Protein AF-A0A8E2JJW1-F1 (afdb_monomer_lite)

Radius of gyration: 15.85 Å; chains: 1; bounding box: 27×36×38 Å

Organism: NCBI:txid1314670

Sequence (63 aa):
SVSENGPCQLTNAAQTDPILDPYSWDNCFNVLYLCPPIGVGFSYGSLSSPNQNITTAFVTTGA

Secondary structure (DSSP, 8-state):
-TTTTSSEE--STT--SPEE-TT-GGGTS-------STTSTT-----SSS-------------

pLDDT: mean 74.3, std 11.29, range [43.91, 87.06]

Structure (mmCIF, N/CA/C/O backbone):
data_AF-A0A8E2JJW1-F1
#
_entry.id   AF-A0A8E2JJW1-F1
#
loop_
_atom_site.group_PDB
_atom_site.id
_atom_site.type_symbol
_atom_site.label_atom_id
_atom_site.label_alt_id
_atom_site.label_comp_id
_atom_site.label_asym_id
_atom_site.label_entity_id
_atom_site.label_seq_id
_atom_site.pdbx_PDB_ins_code
_atom_site.Cartn_x
_atom_site.Cartn_y
_atom_site.Cartn_z
_atom_site.occupancy
_atom_site.B_iso_or_equiv
_atom_site.auth_seq_id
_atom_site.auth_comp_id
_atom_site.auth_asym_id
_atom_s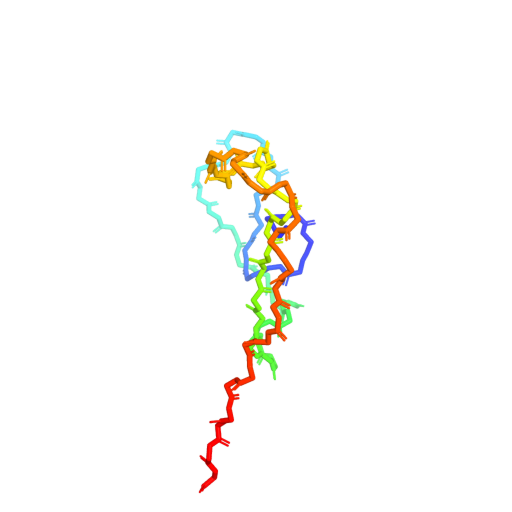ite.auth_atom_id
_atom_site.pdbx_PDB_model_num
ATOM 1 N N . SER A 1 1 ? -0.990 5.008 -0.012 1.00 61.53 1 SER A N 1
ATOM 2 C CA . SER A 1 1 ? -1.295 4.187 1.182 1.00 61.53 1 SER A CA 1
ATOM 3 C C . SER A 1 1 ? -0.925 4.881 2.488 1.00 61.53 1 SER A C 1
ATOM 5 O O . SER A 1 1 ? -1.803 4.997 3.326 1.00 61.53 1 SER A O 1
ATOM 7 N N . VAL A 1 2 ? 0.310 5.377 2.663 1.00 63.78 2 VAL A N 1
ATOM 8 C CA . VAL A 1 2 ? 0.806 5.973 3.933 1.00 63.78 2 VAL A CA 1
ATOM 9 C C . VAL A 1 2 ? 0.086 7.267 4.371 1.00 63.78 2 VAL A C 1
ATOM 11 O O . VAL A 1 2 ? 0.258 7.699 5.502 1.00 63.78 2 VAL A O 1
ATOM 14 N N . SER A 1 3 ? -0.716 7.889 3.500 1.00 65.75 3 SER A N 1
ATOM 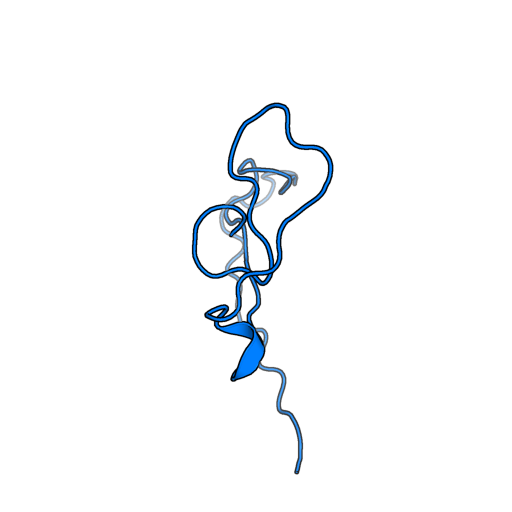15 C CA . SER A 1 3 ? -1.469 9.124 3.798 1.00 65.75 3 SER A CA 1
ATOM 16 C C . SER A 1 3 ? -2.981 9.002 3.561 1.00 65.75 3 SER A C 1
ATOM 18 O O . SER A 1 3 ? -3.672 10.014 3.506 1.00 65.75 3 SER A O 1
ATOM 20 N N . GLU A 1 4 ? -3.491 7.787 3.336 1.00 76.94 4 GLU A N 1
ATOM 21 C CA . GLU A 1 4 ? -4.901 7.568 2.977 1.00 76.94 4 GLU A CA 1
ATOM 22 C C . GLU A 1 4 ? -5.561 6.590 3.945 1.00 76.94 4 GLU A C 1
ATOM 24 O O . GLU A 1 4 ? -5.932 6.996 5.035 1.00 76.94 4 GLU A O 1
ATOM 29 N N . ASN A 1 5 ? -5.718 5.318 3.570 1.00 80.81 5 ASN A N 1
ATOM 30 C CA . ASN A 1 5 ? -6.540 4.351 4.312 1.00 80.81 5 ASN A CA 1
ATOM 31 C C . ASN A 1 5 ? -5.730 3.157 4.829 1.00 80.81 5 ASN A C 1
ATOM 33 O O . ASN A 1 5 ? -6.308 2.120 5.156 1.00 80.81 5 ASN A O 1
ATOM 37 N N . GLY A 1 6 ? -4.400 3.268 4.827 1.00 81.81 6 GLY A N 1
ATOM 38 C CA . GLY A 1 6 ? -3.523 2.223 5.343 1.00 81.81 6 GLY A CA 1
ATOM 39 C C . GLY A 1 6 ? -3.566 2.147 6.874 1.00 81.81 6 GLY A C 1
ATOM 40 O O . GLY A 1 6 ? -4.011 3.096 7.515 1.00 81.81 6 GLY A O 1
ATOM 41 N N . PRO A 1 7 ? -3.079 1.048 7.468 1.00 84.44 7 PRO A N 1
ATOM 42 C CA . PRO A 1 7 ? -3.095 0.832 8.919 1.00 84.44 7 PRO A CA 1
ATOM 43 C C . PRO A 1 7 ? -2.341 1.884 9.713 1.00 84.44 7 PRO A C 1
ATOM 45 O O . PRO A 1 7 ? -2.525 1.997 10.922 1.00 84.44 7 PRO A O 1
ATOM 48 N N . CYS A 1 8 ? -1.439 2.618 9.067 1.00 85.44 8 CYS A N 1
ATOM 49 C CA . CYS A 1 8 ? -0.636 3.612 9.732 1.00 85.44 8 CYS A CA 1
ATOM 50 C C . CYS A 1 8 ? -0.320 4.813 8.844 1.00 85.44 8 CYS A C 1
ATOM 52 O O . CYS A 1 8 ? -0.255 4.718 7.616 1.00 85.44 8 CYS A O 1
ATOM 54 N N . GLN A 1 9 ? -0.119 5.947 9.510 1.00 86.00 9 GLN A N 1
ATOM 55 C CA . GLN A 1 9 ? 0.042 7.262 8.912 1.00 86.00 9 GLN A CA 1
ATOM 56 C C . GLN A 1 9 ? 1.364 7.889 9.369 1.00 86.00 9 GLN A C 1
ATOM 58 O O . GLN A 1 9 ? 1.754 7.787 10.540 1.00 86.00 9 GLN A O 1
ATOM 63 N N . LEU A 1 10 ? 2.025 8.596 8.452 1.00 84.56 10 LEU A N 1
ATOM 64 C CA . LEU A 1 10 ? 3.113 9.525 8.767 1.00 84.56 10 LEU A CA 1
ATOM 65 C C . LEU A 1 10 ? 2.566 10.948 8.643 1.00 84.56 10 LEU A C 1
ATOM 67 O O . LEU A 1 10 ? 2.274 11.414 7.544 1.00 84.56 10 LEU A O 1
ATOM 71 N N . THR A 1 11 ? 2.390 11.636 9.771 1.00 81.00 11 THR A N 1
ATOM 72 C CA . THR A 1 11 ? 1.720 12.952 9.804 1.00 81.00 11 THR A CA 1
ATOM 73 C C . THR A 1 11 ? 2.641 14.105 9.415 1.00 81.00 11 THR A C 1
ATOM 75 O O . THR A 1 11 ? 2.180 15.200 9.101 1.00 81.00 11 THR A O 1
ATOM 78 N N . ASN A 1 12 ? 3.953 13.876 9.440 1.00 80.06 12 ASN A N 1
ATOM 79 C CA . ASN A 1 12 ? 4.966 14.843 9.048 1.00 80.06 12 ASN A CA 1
ATOM 80 C C . ASN A 1 12 ? 6.235 14.126 8.561 1.00 80.06 12 ASN A C 1
ATOM 82 O O . ASN A 1 12 ? 6.491 12.979 8.916 1.00 80.06 12 ASN A O 1
ATOM 86 N N . ALA A 1 13 ? 7.041 14.813 7.748 1.00 77.19 13 ALA A N 1
ATOM 87 C CA . ALA A 1 13 ? 8.194 14.218 7.066 1.00 77.19 13 ALA A CA 1
ATOM 88 C C . ALA A 1 13 ? 9.351 13.797 7.996 1.00 77.19 13 ALA A C 1
ATOM 90 O O . ALA A 1 13 ? 10.213 13.031 7.577 1.00 77.19 13 ALA A O 1
ATOM 91 N N . ALA A 1 14 ? 9.392 14.303 9.233 1.00 83.75 14 ALA A N 1
ATOM 92 C 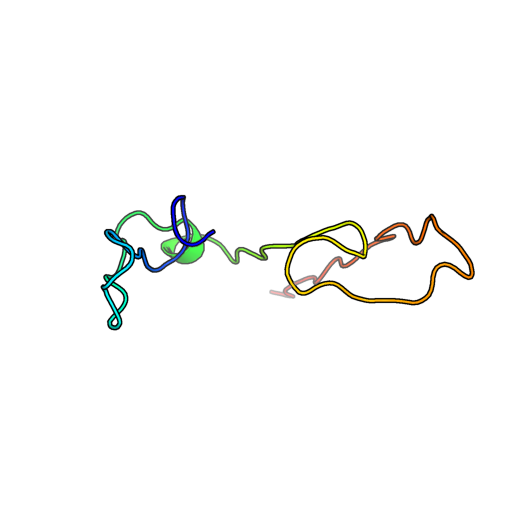CA . ALA A 1 14 ? 10.428 13.976 10.216 1.00 83.75 14 ALA A CA 1
ATOM 93 C C . ALA A 1 14 ? 10.035 12.809 11.139 1.00 83.75 14 ALA A C 1
ATOM 95 O O . ALA A 1 14 ? 10.848 12.358 11.944 1.00 83.75 14 ALA A O 1
ATOM 96 N N . GLN A 1 15 ? 8.791 12.337 11.047 1.00 81.62 15 GLN A N 1
ATOM 97 C CA . GLN A 1 15 ? 8.268 11.266 11.879 1.00 81.62 15 GLN A CA 1
ATOM 98 C C . GLN A 1 15 ? 8.864 9.923 11.446 1.00 81.62 15 GLN A C 1
ATOM 100 O O . GLN A 1 15 ? 8.683 9.488 10.310 1.00 81.62 15 GLN A O 1
ATOM 105 N N . THR A 1 16 ? 9.559 9.260 12.367 1.00 83.50 16 THR A N 1
ATOM 106 C CA . THR A 1 16 ? 10.138 7.924 12.154 1.00 83.50 16 THR A CA 1
ATOM 107 C C . THR A 1 16 ? 9.203 6.807 12.600 1.00 83.50 16 THR A C 1
ATOM 109 O O . THR A 1 16 ? 9.249 5.715 12.039 1.00 83.50 16 THR A O 1
ATOM 112 N N . ASP A 1 17 ? 8.337 7.096 13.574 1.00 87.06 17 ASP A N 1
ATOM 113 C CA . ASP A 1 17 ? 7.439 6.116 14.178 1.00 87.06 17 ASP A CA 1
ATOM 114 C C . ASP A 1 17 ? 6.029 6.265 13.590 1.00 87.06 17 ASP A C 1
ATOM 116 O O . ASP A 1 17 ? 5.407 7.315 13.765 1.00 87.06 17 ASP A O 1
ATOM 120 N N . PRO A 1 18 ? 5.492 5.260 12.881 1.00 84.88 18 PRO A N 1
ATOM 121 C CA . PRO A 1 18 ? 4.171 5.345 12.266 1.00 84.88 18 PRO A CA 1
ATOM 122 C C . PRO A 1 18 ? 3.044 5.309 13.314 1.00 84.88 18 PRO A C 1
ATOM 124 O O . PRO A 1 18 ? 3.091 4.529 14.263 1.00 84.88 18 PRO A O 1
ATOM 127 N N . ILE A 1 19 ? 2.009 6.140 13.136 1.00 85.88 19 ILE A N 1
ATOM 128 C CA . ILE A 1 19 ? 0.832 6.185 14.027 1.00 85.88 19 ILE A CA 1
ATOM 129 C C . ILE A 1 19 ? -0.275 5.314 13.436 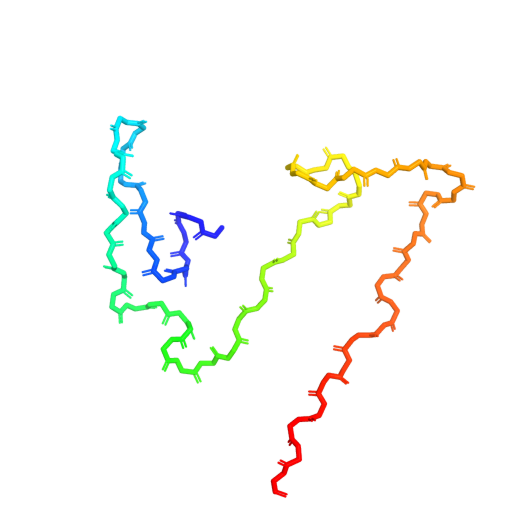1.00 85.88 19 ILE A C 1
ATOM 131 O O . ILE A 1 19 ? -0.571 5.446 12.252 1.00 85.88 19 ILE A O 1
ATOM 135 N N . LEU A 1 20 ? -0.893 4.449 14.244 1.00 86.25 20 LEU A N 1
ATOM 136 C CA . LEU A 1 20 ? -1.987 3.577 13.806 1.00 86.25 20 LEU A CA 1
ATOM 137 C C . LEU A 1 20 ? -3.263 4.364 13.477 1.00 86.25 20 LEU A C 1
ATOM 139 O O . LEU A 1 20 ? -3.651 5.264 14.223 1.00 86.25 20 LEU A O 1
ATOM 143 N N . ASP A 1 21 ? -3.928 3.974 12.391 1.00 84.12 21 ASP A N 1
ATOM 144 C CA . ASP A 1 21 ? -5.205 4.529 11.955 1.00 84.12 21 ASP A CA 1
ATOM 145 C C . ASP A 1 21 ? -6.367 3.600 12.359 1.00 84.12 21 ASP A C 1
ATOM 147 O O . ASP A 1 21 ? -6.532 2.521 11.778 1.00 84.12 21 ASP A O 1
ATOM 151 N N . PRO A 1 22 ? -7.211 3.996 13.331 1.00 84.19 22 PRO A N 1
ATOM 152 C CA . PRO A 1 22 ? -8.352 3.187 13.756 1.00 84.19 22 PRO A CA 1
ATOM 153 C C . PRO A 1 22 ? -9.439 3.048 12.677 1.00 84.19 22 PRO A C 1
ATOM 155 O O . PRO A 1 22 ? -10.350 2.240 12.843 1.00 84.19 22 PRO A O 1
ATOM 158 N N . TYR A 1 23 ? -9.362 3.811 11.583 1.00 84.81 23 TYR A N 1
ATOM 159 C CA . TYR A 1 23 ? -10.303 3.758 10.463 1.00 84.81 23 TYR A CA 1
ATOM 160 C C . TYR A 1 23 ? -9.703 3.121 9.205 1.00 84.81 23 TYR A C 1
ATOM 162 O O . TYR A 1 23 ? -10.283 3.238 8.120 1.00 84.81 23 TYR A O 1
ATOM 170 N N . SER A 1 24 ? -8.564 2.429 9.328 1.00 84.31 24 SER A N 1
ATOM 171 C CA . SER A 1 24 ? -7.984 1.718 8.192 1.00 84.31 24 SER A CA 1
ATOM 172 C C . SER A 1 24 ? -8.939 0.659 7.649 1.00 84.31 24 SER A C 1
ATOM 174 O O . SER A 1 24 ? -9.643 -0.030 8.392 1.00 84.31 24 SER A O 1
ATOM 176 N N . TRP A 1 25 ? -8.961 0.532 6.324 1.00 82.38 25 TRP A N 1
ATOM 177 C CA . TRP A 1 25 ? -9.784 -0.454 5.629 1.00 82.38 25 TRP A CA 1
ATOM 178 C C . TRP A 1 25 ? -9.324 -1.888 5.885 1.00 82.38 25 TRP A C 1
ATOM 180 O O . TRP A 1 25 ? -10.116 -2.816 5.699 1.00 82.38 25 TRP A O 1
ATOM 190 N N . ASP A 1 26 ? -8.084 -2.069 6.348 1.00 80.00 26 ASP A N 1
ATOM 191 C CA . ASP A 1 26 ? -7.565 -3.385 6.704 1.00 80.00 26 ASP A CA 1
ATOM 192 C C . ASP A 1 26 ? -8.219 -3.985 7.962 1.00 80.00 26 ASP A C 1
ATOM 194 O O . ASP A 1 26 ? -8.228 -5.203 8.134 1.00 80.00 26 ASP A O 1
ATOM 198 N N . ASN A 1 27 ? -8.876 -3.158 8.785 1.00 81.50 27 ASN A N 1
ATOM 199 C CA . ASN A 1 27 ? -9.635 -3.616 9.951 1.00 81.50 27 ASN A CA 1
ATOM 200 C C . ASN A 1 27 ? -10.837 -4.498 9.576 1.00 81.50 27 ASN A C 1
ATOM 202 O O . ASN A 1 27 ? -11.287 -5.307 10.386 1.00 81.50 27 ASN A O 1
ATOM 206 N N . CYS A 1 28 ? -11.377 -4.334 8.364 1.00 83.69 28 CYS A N 1
ATOM 207 C CA . CYS A 1 28 ? -12.570 -5.048 7.901 1.00 83.69 28 CYS A CA 1
ATOM 208 C C . CYS A 1 28 ? -12.316 -5.924 6.668 1.00 83.69 28 CYS A C 1
ATOM 210 O O . CYS A 1 28 ? -13.115 -6.817 6.385 1.00 83.69 28 CYS A O 1
ATOM 212 N N . PHE A 1 29 ? -11.240 -5.672 5.917 1.00 84.56 29 PHE A N 1
ATOM 21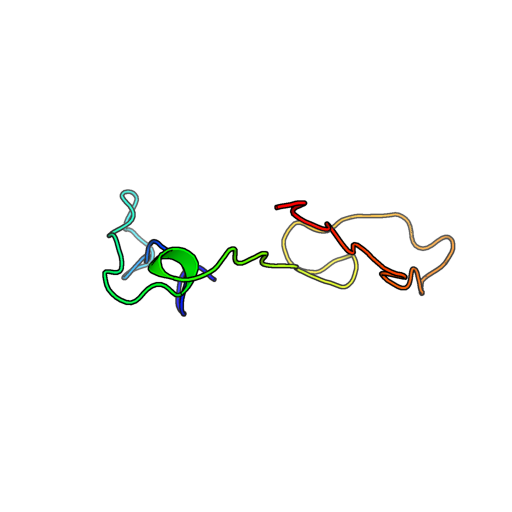3 C CA . PHE A 1 29 ? -10.972 -6.323 4.637 1.00 84.56 29 PHE A CA 1
ATOM 214 C C . PHE A 1 29 ? -9.481 -6.584 4.437 1.00 84.56 29 PHE A C 1
ATOM 216 O O . PHE A 1 29 ? -8.635 -5.886 4.970 1.00 84.56 29 PHE A O 1
ATOM 223 N N . ASN A 1 30 ? -9.131 -7.541 3.582 1.00 84.88 30 ASN A N 1
ATOM 224 C CA . ASN A 1 30 ? -7.743 -7.695 3.148 1.00 84.88 30 ASN A CA 1
ATOM 225 C C . ASN A 1 30 ? -7.453 -6.686 2.028 1.00 84.88 30 ASN A C 1
ATOM 227 O O . ASN A 1 30 ? -8.021 -6.797 0.939 1.00 84.88 30 ASN A O 1
ATOM 231 N N . VAL A 1 31 ? -6.580 -5.709 2.281 1.00 85.06 31 VAL A N 1
ATOM 232 C CA . VAL A 1 31 ? -6.267 -4.632 1.327 1.00 85.06 31 VAL A CA 1
ATOM 233 C C . VAL A 1 31 ? -4.872 -4.829 0.729 1.00 85.06 31 VAL A C 1
ATOM 235 O O . VAL A 1 31 ? -3.878 -4.871 1.449 1.00 85.06 31 VAL A O 1
ATOM 238 N N . LEU A 1 32 ? -4.787 -4.915 -0.603 1.00 84.69 32 LEU A N 1
ATOM 239 C CA . LEU A 1 32 ? -3.528 -5.013 -1.351 1.00 84.69 32 LEU A CA 1
ATOM 240 C C . LEU A 1 32 ? -3.267 -3.714 -2.123 1.00 84.69 32 LEU A C 1
ATOM 242 O O . LEU A 1 32 ? -3.945 -3.421 -3.107 1.00 84.69 32 LEU A O 1
ATOM 246 N N . TYR A 1 33 ? -2.257 -2.951 -1.703 1.00 83.75 33 TYR A N 1
ATOM 247 C CA . TYR A 1 33 ? -1.830 -1.743 -2.410 1.00 83.75 33 TYR A CA 1
ATOM 248 C C . TYR A 1 33 ? -0.843 -2.096 -3.522 1.00 83.75 33 TYR A C 1
ATOM 250 O O . TYR A 1 33 ? 0.232 -2.636 -3.267 1.00 83.75 33 TYR A O 1
ATOM 258 N N . LEU A 1 34 ? -1.199 -1.760 -4.758 1.00 81.69 34 LEU A N 1
ATOM 259 C CA . LEU A 1 34 ? -0.361 -1.973 -5.933 1.00 81.69 34 LEU A CA 1
ATOM 260 C C . LEU A 1 34 ? 0.158 -0.630 -6.443 1.00 81.69 34 LEU A C 1
ATOM 262 O O . LEU A 1 34 ? -0.569 0.360 -6.449 1.00 81.69 34 LEU A O 1
ATOM 266 N N . CYS A 1 35 ? 1.400 -0.618 -6.924 1.00 74.81 35 CYS A N 1
ATOM 267 C CA . CYS A 1 35 ? 2.024 0.548 -7.546 1.00 74.81 35 CYS A CA 1
ATOM 268 C C . CYS A 1 35 ? 2.358 0.269 -9.027 1.00 74.81 35 CYS A C 1
ATOM 270 O O . CYS A 1 35 ? 3.536 0.154 -9.373 1.00 74.81 35 CYS A O 1
ATOM 272 N N . PRO A 1 36 ? 1.353 0.057 -9.901 1.00 78.75 36 PRO A N 1
ATOM 273 C CA . PRO A 1 36 ? 1.571 -0.029 -11.341 1.00 78.75 36 PRO A CA 1
ATOM 274 C C . PRO A 1 36 ? 1.721 1.374 -11.961 1.00 78.75 36 PRO A C 1
ATOM 276 O O . PRO A 1 36 ? 1.198 2.343 -11.404 1.00 78.75 36 PRO A O 1
ATOM 279 N N . PRO A 1 37 ? 2.318 1.502 -13.161 1.00 76.81 37 PRO A N 1
ATOM 280 C CA . PRO A 1 37 ? 3.117 0.526 -13.914 1.00 76.81 37 PRO A CA 1
ATOM 281 C C . PRO A 1 37 ? 4.577 0.447 -13.422 1.00 76.81 37 PRO A C 1
ATOM 283 O O . PRO A 1 37 ? 4.943 1.011 -12.391 1.00 76.81 37 PRO A O 1
ATOM 286 N N . ILE A 1 38 ? 5.433 -0.252 -14.172 1.00 74.75 38 ILE A N 1
ATOM 287 C CA . ILE A 1 38 ? 6.875 -0.237 -13.911 1.00 74.75 38 ILE A CA 1
ATOM 288 C C . ILE A 1 38 ? 7.433 1.192 -14.014 1.00 74.75 38 ILE A C 1
ATOM 290 O O . ILE A 1 38 ? 7.042 1.964 -14.887 1.00 74.75 38 ILE A O 1
ATOM 294 N N . GLY A 1 39 ? 8.340 1.543 -13.108 1.00 71.56 39 GLY A N 1
ATOM 295 C CA . GLY A 1 39 ? 8.899 2.886 -12.961 1.00 71.56 39 GLY A CA 1
ATOM 296 C C . GLY A 1 39 ? 8.174 3.777 -11.945 1.00 71.56 39 GLY A C 1
ATOM 297 O O . GLY A 1 39 ? 8.684 4.854 -11.647 1.00 71.56 39 GLY A O 1
ATOM 298 N N . VAL A 1 40 ? 7.030 3.358 -11.384 1.00 80.00 40 VAL A N 1
ATOM 299 C CA . VAL A 1 40 ? 6.344 4.103 -10.311 1.00 80.00 40 VAL A CA 1
ATOM 300 C C . VAL A 1 40 ? 6.744 3.563 -8.940 1.00 80.00 40 VAL A C 1
ATOM 302 O O . VAL A 1 40 ? 6.676 2.360 -8.683 1.00 80.00 40 VAL A O 1
ATOM 305 N N . GLY A 1 41 ? 7.133 4.464 -8.035 1.00 78.75 41 GLY A N 1
ATOM 306 C CA . GLY A 1 41 ? 7.550 4.109 -6.679 1.00 78.75 41 GLY A CA 1
ATOM 307 C C . GLY A 1 41 ? 8.747 3.157 -6.690 1.00 78.75 41 GLY A C 1
ATOM 308 O O . GLY A 1 41 ? 9.794 3.477 -7.246 1.00 78.75 41 GLY A O 1
ATOM 309 N N . PHE A 1 42 ? 8.580 1.981 -6.085 1.00 80.56 42 PHE A N 1
ATOM 310 C CA . PHE A 1 42 ? 9.603 0.930 -6.042 1.00 80.56 42 PHE A CA 1
ATOM 311 C C . PHE A 1 42 ? 9.408 -0.165 -7.104 1.00 80.56 42 PHE A C 1
ATOM 313 O O . PHE A 1 42 ? 10.153 -1.142 -7.112 1.00 80.56 42 PHE A O 1
ATOM 320 N N . SER A 1 43 ? 8.427 -0.034 -8.002 1.00 73.69 43 SER A N 1
ATOM 321 C CA . SER A 1 43 ? 8.220 -0.990 -9.093 1.00 73.69 43 SER A CA 1
ATOM 322 C C . SER A 1 43 ? 9.283 -0.787 -10.178 1.00 73.69 43 SER A C 1
ATOM 324 O O . SER A 1 43 ? 9.277 0.237 -10.855 1.00 73.69 43 SER A O 1
ATOM 326 N N . TYR A 1 44 ? 10.174 -1.759 -10.397 1.00 80.38 44 TYR A N 1
ATOM 327 C CA . TYR A 1 44 ? 11.188 -1.741 -11.465 1.00 80.38 44 TYR A CA 1
ATOM 328 C C . TYR A 1 44 ? 11.072 -2.977 -12.368 1.00 80.38 44 TYR A C 1
ATOM 330 O O . TYR A 1 44 ? 10.620 -4.037 -11.944 1.00 80.38 44 TYR A O 1
ATOM 338 N N . GLY A 1 45 ? 11.478 -2.852 -13.632 1.00 71.19 45 GLY A N 1
ATOM 339 C CA . GLY A 1 45 ? 11.437 -3.946 -14.605 1.00 71.19 45 GLY A CA 1
ATOM 340 C C . GLY A 1 45 ? 11.954 -3.510 -15.976 1.00 71.19 45 GLY A C 1
ATOM 341 O O . GLY A 1 45 ? 12.001 -2.318 -16.272 1.00 71.19 45 GLY A O 1
ATOM 342 N N . SER A 1 46 ? 12.364 -4.469 -16.812 1.00 73.00 46 SER A N 1
ATOM 343 C CA . SER A 1 46 ? 12.812 -4.197 -18.185 1.00 73.00 46 SER A CA 1
ATOM 344 C C . SER A 1 46 ? 11.620 -4.166 -19.145 1.00 73.00 46 SER A C 1
ATOM 346 O O . SER A 1 46 ? 10.811 -5.093 -19.166 1.00 73.00 46 SER A O 1
ATOM 348 N N . LEU A 1 47 ? 11.519 -3.114 -19.961 1.00 65.50 47 LEU A N 1
ATOM 349 C CA . LEU A 1 47 ? 10.437 -2.890 -20.932 1.00 65.50 47 LEU A CA 1
ATOM 350 C C . LEU A 1 47 ? 10.594 -3.736 -22.210 1.00 65.50 47 LEU A C 1
ATOM 352 O O . LEU A 1 47 ? 10.328 -3.248 -23.306 1.00 65.50 47 LEU A O 1
ATOM 356 N N . SER A 1 48 ? 11.000 -5.007 -22.119 1.00 63.62 48 SER A N 1
ATOM 357 C CA . SER A 1 48 ? 10.978 -5.884 -23.305 1.00 63.62 48 SER A CA 1
ATOM 358 C C . SER A 1 48 ? 9.548 -6.145 -23.802 1.00 63.62 48 SER A C 1
ATOM 360 O O . SER A 1 48 ? 9.345 -6.581 -24.933 1.00 63.62 48 SER A O 1
ATOM 362 N N . SER A 1 49 ? 8.537 -5.841 -22.983 1.00 59.69 49 SER A N 1
ATOM 363 C CA . SER A 1 49 ? 7.125 -5.759 -23.361 1.00 59.69 49 SER A CA 1
ATOM 364 C C . SER A 1 49 ? 6.396 -4.791 -22.409 1.00 59.69 49 SER A C 1
ATOM 366 O O . SER A 1 49 ? 6.081 -5.188 -21.288 1.00 59.69 49 SER A O 1
ATOM 368 N N . PRO A 1 50 ? 6.125 -3.533 -22.815 1.00 57.53 50 PRO A N 1
ATOM 369 C CA . PRO A 1 50 ? 5.644 -2.451 -21.938 1.00 57.53 50 PRO A CA 1
ATOM 370 C C . PRO A 1 50 ? 4.236 -2.655 -21.356 1.00 57.53 50 PRO A C 1
ATOM 372 O O . PRO A 1 50 ? 3.816 -1.891 -20.494 1.00 57.53 50 PRO A O 1
ATOM 375 N N . ASN A 1 51 ? 3.521 -3.693 -21.794 1.00 61.12 51 ASN A N 1
ATOM 376 C CA . ASN A 1 51 ? 2.152 -3.993 -21.392 1.00 61.12 51 ASN A CA 1
ATOM 377 C C . ASN A 1 51 ? 2.078 -5.380 -20.736 1.00 61.12 51 ASN A C 1
ATOM 379 O O . ASN A 1 51 ? 1.576 -6.331 -21.334 1.00 61.12 51 ASN A O 1
ATOM 383 N N . GLN A 1 52 ? 2.603 -5.518 -19.517 1.00 62.28 52 GLN A N 1
ATOM 384 C CA . GLN A 1 52 ? 2.300 -6.684 -18.685 1.00 62.28 52 GLN A CA 1
ATOM 385 C C . GLN A 1 52 ? 0.982 -6.406 -17.957 1.00 62.28 52 GLN A C 1
ATOM 387 O O . GLN A 1 52 ? 0.955 -5.735 -16.927 1.00 62.28 52 GLN A O 1
ATOM 392 N N . ASN A 1 53 ? -0.126 -6.878 -18.528 1.00 61.41 53 ASN A N 1
ATOM 393 C CA . ASN A 1 53 ? -1.421 -6.824 -17.860 1.00 61.41 53 ASN A CA 1
ATOM 394 C C . ASN A 1 53 ? -1.358 -7.681 -16.589 1.00 61.41 53 ASN A C 1
ATOM 396 O O . ASN A 1 53 ? -0.969 -8.851 -16.649 1.00 61.41 53 ASN A O 1
ATOM 400 N N . ILE A 1 54 ? -1.788 -7.130 -15.449 1.00 67.25 54 ILE A N 1
ATOM 401 C CA . ILE A 1 54 ? -2.093 -7.924 -14.250 1.00 67.25 54 ILE A CA 1
ATOM 402 C C . ILE A 1 54 ? -3.301 -8.785 -14.616 1.00 67.25 54 ILE A C 1
ATOM 404 O O . ILE A 1 54 ? -4.443 -8.346 -14.523 1.00 67.25 54 ILE A O 1
ATOM 408 N N . THR A 1 55 ? -3.045 -9.974 -15.159 1.00 55.50 55 THR A N 1
ATOM 409 C CA . THR A 1 55 ? -4.085 -10.682 -15.914 1.00 55.50 55 THR A CA 1
ATOM 410 C C . THR A 1 55 ? -5.057 -11.424 -15.001 1.00 55.50 55 THR A C 1
ATOM 412 O O . THR A 1 55 ? -6.178 -11.657 -15.426 1.00 55.50 55 THR A O 1
ATOM 415 N N . THR A 1 56 ? -4.704 -11.737 -13.749 1.00 50.75 56 THR A N 1
ATOM 416 C CA . THR A 1 56 ? -5.626 -12.063 -12.635 1.00 50.75 56 THR A CA 1
ATOM 417 C C . THR A 1 56 ? -4.805 -12.575 -11.451 1.00 50.75 56 THR A C 1
ATOM 419 O O . THR A 1 56 ? -4.022 -13.505 -11.601 1.00 50.75 56 THR A O 1
ATOM 422 N N . ALA A 1 57 ? -5.005 -12.018 -10.258 1.00 58.50 57 ALA A N 1
ATOM 423 C CA . ALA A 1 57 ? -4.650 -12.680 -9.004 1.00 58.50 57 ALA A CA 1
ATOM 424 C C . ALA A 1 57 ? -5.941 -12.813 -8.192 1.00 58.50 57 ALA A C 1
ATOM 426 O O . ALA A 1 57 ? -6.276 -11.952 -7.385 1.00 58.50 57 ALA A O 1
ATOM 427 N N . PHE A 1 58 ? -6.722 -13.853 -8.488 1.00 61.19 58 PHE A N 1
ATOM 428 C CA . PHE A 1 58 ? -7.902 -14.211 -7.707 1.00 61.19 58 PHE A CA 1
ATOM 429 C C . PHE A 1 58 ? -7.477 -15.244 -6.660 1.00 61.19 58 PHE A C 1
ATOM 431 O O . PHE A 1 58 ? -7.316 -16.423 -6.968 1.00 61.19 58 PHE A O 1
ATOM 438 N N . VAL A 1 59 ? -7.233 -14.790 -5.429 1.00 62.16 59 VAL A N 1
ATOM 439 C CA . VAL A 1 59 ? -7.043 -15.682 -4.280 1.00 62.16 59 VAL A CA 1
ATOM 440 C C . VAL A 1 59 ? -8.429 -16.012 -3.737 1.00 62.16 59 VAL A C 1
ATOM 442 O O . VAL A 1 59 ? -9.066 -15.169 -3.111 1.00 62.16 59 VAL A O 1
ATOM 445 N N . THR A 1 60 ? -8.911 -17.231 -3.989 1.00 47.78 60 THR A N 1
ATOM 446 C CA . THR A 1 60 ? -10.107 -17.733 -3.306 1.00 47.78 60 THR A CA 1
ATOM 447 C C . THR A 1 60 ? -9.694 -18.122 -1.886 1.00 47.78 60 THR A C 1
ATOM 449 O O . THR A 1 60 ? -8.878 -19.023 -1.697 1.00 47.78 60 THR A O 1
ATOM 452 N N . THR A 1 61 ? -10.223 -17.448 -0.868 1.00 56.94 61 THR A N 1
ATOM 453 C CA . THR A 1 61 ? -10.228 -18.009 0.486 1.00 56.94 61 THR A CA 1
ATOM 454 C C . THR A 1 61 ? -11.356 -19.032 0.517 1.00 56.94 61 THR A C 1
ATOM 456 O O . THR A 1 61 ? -12.529 -18.663 0.496 1.00 56.94 61 THR A O 1
ATOM 459 N N . GLY A 1 62 ? -11.000 -20.316 0.443 1.00 59.41 62 GLY A N 1
ATOM 460 C CA . GLY A 1 62 ? -11.944 -21.408 0.666 1.00 59.41 62 GLY A CA 1
ATOM 461 C C . GLY A 1 62 ? -12.476 -21.340 2.096 1.00 59.41 62 GLY A C 1
ATOM 462 O O . GLY A 1 62 ? -11.685 -21.164 3.023 1.00 59.41 62 GLY A O 1
ATOM 463 N N . ALA A 1 63 ? -13.800 -21.410 2.230 1.00 43.91 63 ALA A N 1
ATOM 464 C CA . ALA A 1 63 ? -14.490 -21.605 3.500 1.00 43.91 63 ALA A CA 1
ATOM 465 C C . ALA A 1 63 ? -14.331 -23.049 3.994 1.00 43.91 63 ALA A C 1
ATOM 467 O O . ALA A 1 63 ? -14.240 -23.952 3.126 1.00 43.91 63 ALA A O 1
#

InterPro domains:
  IPR001563 Peptidase S10, serine carboxypeptidase [PF00450] (2-50)
  IPR029058 Alpha/Beta hydrolase fold [G3DSA:3.40.50.1820] (1-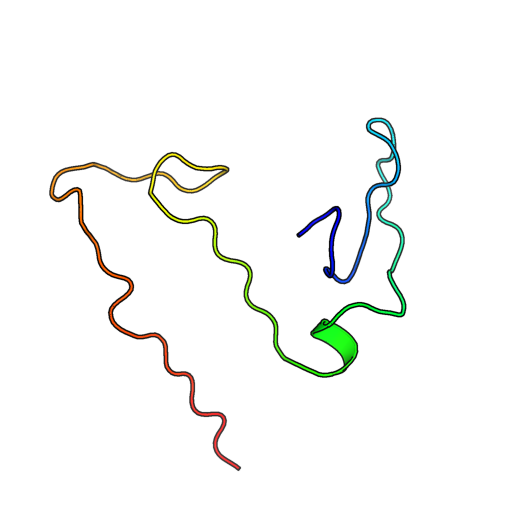61)
  IPR029058 Alpha/Beta hydrolase fold [SSF53474] (3-49)

Foldseek 3Di:
DQPPQAQWHDPDPPDPDTDGDPRHPVVPDDDDDDQDDAPGDPRHDDPPPRDPPPPDDDDDPDD